Protein AF-A0A2I0W626-F1 (afdb_monomer_lite)

Foldseek 3Di:
DKDKDFDADPVRHTDDIDIDDPVLVVQCVVPVADWDWDQPCDLDVVGDRDTDTDGDDPD

Sequence (59 aa):
MFSWDVQYDEHDRLLNFFWVNGRSRIDYECF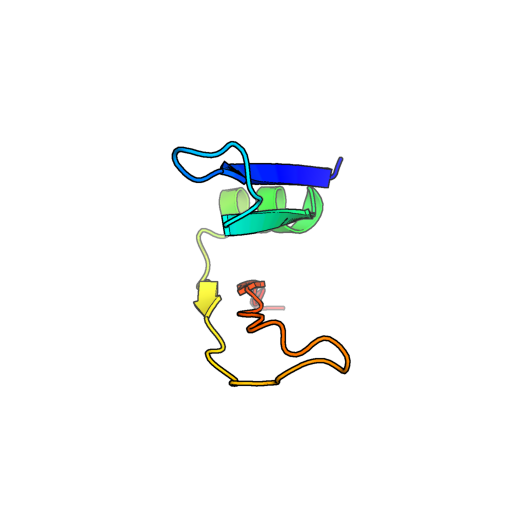EDVLIFYTSYMLNKYNFVCAPFVGVNHH

pLDDT: mean 74.33, std 12.87, range [51.59, 96.31]

Structure (mmCIF, N/CA/C/O backbone):
data_AF-A0A2I0W626-F1
#
_entry.id   AF-A0A2I0W626-F1
#
loop_
_atom_site.group_PDB
_atom_site.id
_atom_site.type_symbol
_atom_site.label_atom_id
_atom_site.label_alt_id
_atom_site.label_comp_id
_atom_site.label_asym_id
_atom_site.label_entity_id
_atom_site.label_seq_id
_atom_site.pdbx_PDB_ins_code
_atom_site.Cartn_x
_atom_site.Cartn_y
_atom_site.Cartn_z
_atom_site.occupancy
_atom_site.B_iso_or_equiv
_atom_site.auth_seq_id
_atom_site.auth_comp_id
_atom_site.auth_asym_id
_atom_site.auth_atom_id
_atom_site.pdbx_PDB_model_num
ATOM 1 N N . MET A 1 1 ? 1.111 15.048 -9.367 1.00 77.94 1 MET A N 1
ATOM 2 C CA . MET A 1 1 ? -0.122 15.370 -8.616 1.00 77.94 1 MET A CA 1
ATOM 3 C C . MET A 1 1 ? -0.382 14.237 -7.637 1.00 77.94 1 MET A C 1
ATOM 5 O O . MET A 1 1 ? -0.186 13.097 -8.029 1.00 77.94 1 MET A O 1
ATOM 9 N N . PHE A 1 2 ? -0.715 14.527 -6.380 1.00 83.00 2 PHE A N 1
ATOM 10 C CA . PHE A 1 2 ? -1.067 13.487 -5.404 1.00 83.00 2 PHE A CA 1
ATOM 11 C C . PHE A 1 2 ? -2.468 12.935 -5.698 1.00 83.00 2 PHE A C 1
ATOM 13 O O . PHE A 1 2 ? -3.312 13.657 -6.230 1.00 83.00 2 PHE A O 1
ATOM 20 N N . SER A 1 3 ? -2.701 11.670 -5.361 1.00 85.62 3 SER A N 1
ATOM 21 C CA . SER A 1 3 ? -4.027 11.044 -5.387 1.00 85.62 3 SER A CA 1
ATOM 22 C C . SER A 1 3 ? -4.309 10.436 -4.019 1.00 85.62 3 SER A C 1
ATOM 24 O O . SER A 1 3 ? -3.383 10.007 -3.332 1.00 85.62 3 SER A O 1
ATOM 26 N N . TRP A 1 4 ? -5.571 10.419 -3.611 1.00 88.31 4 TRP A N 1
ATOM 27 C CA . TRP A 1 4 ? -6.000 9.853 -2.339 1.00 88.31 4 TRP A CA 1
ATOM 28 C C . TRP A 1 4 ? -7.389 9.249 -2.473 1.00 88.31 4 TRP A C 1
ATOM 30 O O . TRP A 1 4 ? -8.142 9.624 -3.372 1.00 88.31 4 TRP A O 1
ATOM 40 N N . ASP A 1 5 ? -7.703 8.336 -1.565 1.00 91.69 5 ASP A N 1
ATOM 41 C CA . ASP A 1 5 ? -9.015 7.724 -1.434 1.00 91.69 5 ASP A CA 1
ATOM 42 C C . ASP A 1 5 ? -9.356 7.515 0.045 1.00 91.69 5 ASP A C 1
ATOM 44 O O . ASP A 1 5 ? -8.468 7.375 0.898 1.00 91.69 5 ASP A O 1
ATOM 48 N N . VAL A 1 6 ? -10.648 7.539 0.353 1.00 92.00 6 VAL A N 1
ATOM 49 C CA . VAL A 1 6 ? -11.173 7.469 1.717 1.00 92.00 6 VAL A CA 1
ATOM 50 C C . VAL A 1 6 ? -12.319 6.483 1.802 1.00 92.00 6 VAL A C 1
ATOM 52 O O . VAL A 1 6 ? -13.234 6.492 0.985 1.00 92.00 6 VAL A O 1
ATOM 55 N N . GLN A 1 7 ? -12.295 5.667 2.849 1.00 91.88 7 GLN A N 1
ATOM 56 C CA . GLN A 1 7 ? -13.397 4.780 3.185 1.00 91.88 7 GLN A 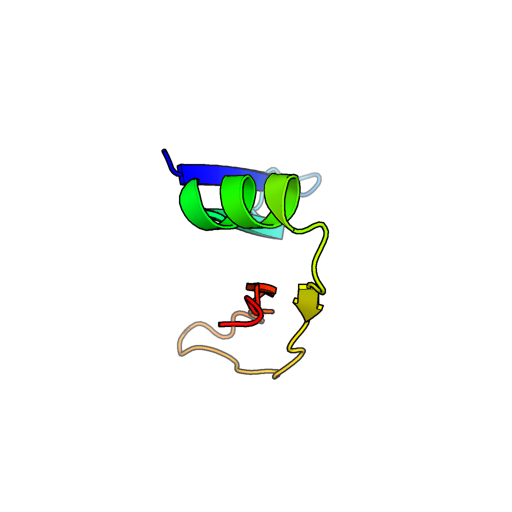CA 1
ATOM 57 C C . GLN A 1 7 ? -14.065 5.266 4.466 1.00 91.88 7 GLN A C 1
ATOM 59 O O . GLN A 1 7 ? -13.386 5.492 5.471 1.00 91.88 7 GLN A O 1
ATOM 64 N N . TYR A 1 8 ? -15.391 5.365 4.430 1.00 92.69 8 TYR A N 1
ATOM 65 C CA . TYR A 1 8 ? -16.232 5.675 5.581 1.00 92.69 8 TYR A CA 1
ATOM 66 C C . TYR A 1 8 ? -17.021 4.440 6.027 1.00 92.69 8 TYR A C 1
ATOM 68 O O . TYR A 1 8 ? -17.223 3.508 5.243 1.00 92.69 8 TYR A O 1
ATOM 76 N N . ASP A 1 9 ? -17.433 4.419 7.291 1.00 91.62 9 ASP A N 1
ATOM 77 C CA . ASP A 1 9 ? -18.383 3.433 7.807 1.00 91.62 9 ASP A CA 1
ATOM 78 C C . ASP A 1 9 ? -19.847 3.870 7.594 1.00 91.62 9 ASP A C 1
ATOM 80 O O . ASP A 1 9 ? -20.126 4.934 7.048 1.00 91.62 9 ASP A O 1
ATOM 84 N N . GLU A 1 10 ? -20.799 3.050 8.048 1.00 96.31 10 GLU A N 1
ATOM 85 C CA . GLU A 1 10 ? -22.245 3.323 7.948 1.00 96.31 10 GLU A CA 1
ATOM 86 C C . GLU A 1 10 ? -22.704 4.584 8.709 1.00 96.31 10 GLU A C 1
ATOM 88 O O . GLU A 1 10 ? -23.842 5.017 8.552 1.00 96.31 10 GLU A O 1
ATOM 93 N N . HIS A 1 11 ? -21.838 5.160 9.548 1.00 96.19 11 HIS A N 1
ATOM 94 C CA . HIS A 1 11 ? -22.101 6.358 10.344 1.00 96.19 11 HIS A CA 1
ATOM 95 C C . HIS A 1 11 ? -21.276 7.563 9.852 1.00 96.19 11 HIS A C 1
ATOM 97 O O . HIS A 1 11 ? -21.070 8.507 10.618 1.00 96.19 11 HIS A O 1
ATOM 103 N N . ASP A 1 12 ? -20.765 7.522 8.615 1.00 92.19 12 ASP A N 1
ATOM 104 C CA . ASP A 1 12 ? -19.910 8.550 8.001 1.00 92.19 12 ASP A CA 1
ATOM 105 C C . ASP A 1 12 ? -18.600 8.833 8.766 1.00 92.19 12 ASP A C 1
ATOM 107 O O . ASP A 1 12 ? -18.003 9.911 8.663 1.00 92.19 12 ASP A O 1
ATOM 111 N N . ARG A 1 13 ? -18.095 7.865 9.540 1.00 88.44 13 ARG A N 1
ATOM 112 C CA . ARG A 1 13 ? -16.807 7.994 10.240 1.00 88.44 13 ARG A CA 1
ATOM 113 C C . ARG A 1 13 ? -15.680 7.458 9.369 1.00 88.44 13 ARG A C 1
ATOM 115 O O . ARG A 1 13 ? -15.818 6.412 8.741 1.00 88.44 13 ARG A O 1
ATOM 122 N N . LEU A 1 14 ? -14.548 8.165 9.351 1.00 85.69 14 LEU A N 1
ATOM 123 C CA . LEU A 1 14 ? -13.365 7.759 8.590 1.00 85.69 14 LEU A CA 1
ATOM 124 C C . LEU A 1 14 ? -12.840 6.409 9.102 1.00 85.69 14 LEU A C 1
ATOM 126 O O . LEU A 1 14 ? 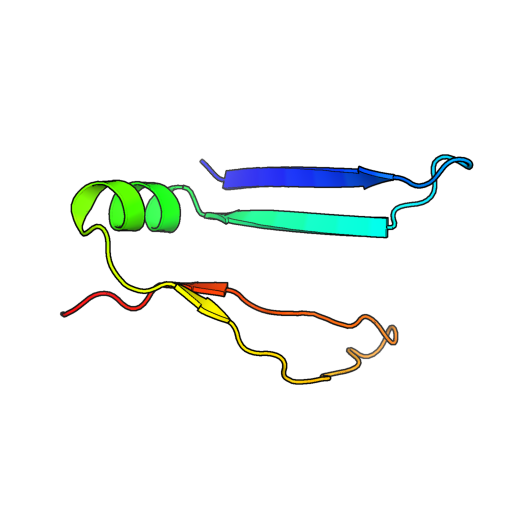-12.431 6.301 10.258 1.00 85.69 14 LEU A O 1
ATOM 130 N N . LEU A 1 15 ? -12.825 5.409 8.223 1.00 86.62 15 LEU A N 1
ATOM 131 C CA . LEU A 1 15 ? -12.339 4.060 8.500 1.00 86.62 15 LEU A CA 1
ATOM 132 C C . LEU A 1 15 ? -10.909 3.882 7.975 1.00 86.62 15 LEU A C 1
ATOM 134 O O . LEU A 1 15 ? -10.013 3.526 8.734 1.00 86.62 15 LEU A O 1
ATOM 138 N N . ASN A 1 16 ? -10.694 4.180 6.690 1.00 84.00 16 ASN A N 1
ATOM 139 C CA . ASN A 1 16 ? -9.394 4.060 6.030 1.00 84.00 16 ASN A CA 1
ATOM 140 C C . ASN A 1 16 ? -9.071 5.317 5.219 1.00 84.00 16 ASN A C 1
ATOM 142 O O . ASN A 1 16 ? -9.955 5.934 4.624 1.00 84.00 16 ASN A O 1
ATOM 146 N N . PHE A 1 17 ? -7.784 5.657 5.160 1.00 85.38 17 PHE A N 1
ATOM 147 C CA . PHE A 1 17 ? -7.250 6.729 4.326 1.00 85.38 17 PHE A CA 1
ATOM 148 C C . PHE A 1 17 ? -6.058 6.200 3.533 1.00 85.38 17 PHE A C 1
ATOM 150 O O . PHE A 1 17 ? -5.069 5.749 4.115 1.00 85.38 17 PHE A O 1
ATOM 157 N N . PHE A 1 18 ? -6.149 6.286 2.211 1.00 84.31 18 PHE A N 1
ATOM 158 C CA . PHE A 1 18 ? -5.085 5.905 1.292 1.00 84.31 18 PHE A CA 1
ATOM 159 C C . PHE A 1 18 ? -4.617 7.129 0.521 1.00 84.31 18 PHE A C 1
ATOM 161 O O . PHE A 1 18 ? -5.415 7.964 0.104 1.00 84.31 18 PHE A O 1
ATOM 168 N N . TRP A 1 19 ? -3.312 7.234 0.300 1.00 84.81 19 TRP A N 1
ATOM 169 C CA . TRP A 1 19 ? -2.742 8.294 -0.517 1.00 84.81 19 TRP A CA 1
ATOM 170 C C . TRP A 1 19 ? -1.503 7.797 -1.248 1.00 84.81 19 TRP A C 1
ATOM 172 O O . TRP A 1 19 ? -0.777 6.931 -0.763 1.00 84.81 19 TRP A O 1
ATOM 182 N N . VAL A 1 20 ? -1.271 8.355 -2.431 1.00 83.19 20 VAL A N 1
ATOM 183 C CA . VAL A 1 20 ? -0.136 8.023 -3.286 1.00 83.19 20 VAL A CA 1
ATOM 184 C C . VAL A 1 20 ? 0.424 9.291 -3.923 1.00 83.19 20 VAL A C 1
ATOM 186 O O . VAL A 1 20 ? -0.306 10.192 -4.353 1.00 83.19 20 VAL A O 1
ATOM 189 N N . ASN A 1 21 ? 1.751 9.377 -3.987 1.00 85.12 21 ASN A N 1
ATOM 190 C CA . ASN A 1 21 ? 2.414 10.415 -4.763 1.00 85.12 21 ASN A CA 1
ATOM 191 C C . ASN A 1 21 ? 2.297 10.084 -6.256 1.00 85.12 21 ASN A C 1
ATOM 193 O O . ASN A 1 21 ? 2.557 8.957 -6.667 1.00 85.12 21 ASN A O 1
ATOM 197 N N . GLY A 1 22 ? 1.969 11.074 -7.088 1.00 84.19 22 GLY A N 1
ATOM 198 C CA . GLY A 1 22 ? 1.873 10.886 -8.537 1.00 84.19 22 GLY A CA 1
ATOM 199 C C . GLY A 1 22 ? 3.143 10.315 -9.164 1.00 84.19 22 GLY A C 1
ATOM 200 O O . GLY A 1 22 ? 3.041 9.557 -10.117 1.00 84.19 22 GLY A O 1
ATOM 201 N N . ARG A 1 23 ? 4.325 10.613 -8.602 1.00 82.38 23 ARG A N 1
ATOM 202 C CA . ARG A 1 23 ? 5.581 10.000 -9.059 1.00 82.38 23 ARG A CA 1
ATOM 203 C C . ARG A 1 23 ? 5.601 8.490 -8.811 1.00 82.38 23 ARG A C 1
ATOM 205 O O . ARG A 1 23 ? 5.859 7.749 -9.739 1.00 82.38 23 ARG A O 1
ATOM 212 N N . SER A 1 24 ? 5.213 8.043 -7.617 1.00 77.75 24 SER A N 1
ATOM 213 C CA . SER A 1 24 ? 5.118 6.615 -7.285 1.00 77.75 24 SER A CA 1
ATOM 214 C C . SER A 1 24 ? 4.122 5.872 -8.173 1.00 77.75 24 SER A C 1
ATOM 216 O O . SER A 1 24 ? 4.338 4.712 -8.494 1.00 77.75 24 SER A O 1
ATOM 218 N N . ARG A 1 25 ? 3.042 6.539 -8.594 1.00 80.19 25 ARG A N 1
ATOM 219 C CA . ARG A 1 25 ? 2.071 5.962 -9.528 1.00 80.19 25 ARG A CA 1
ATOM 220 C C . ARG A 1 25 ? 2.641 5.814 -10.943 1.00 80.19 25 ARG A C 1
ATOM 222 O O . ARG A 1 25 ? 2.460 4.767 -11.546 1.00 80.19 25 ARG A O 1
ATOM 229 N N . ILE A 1 2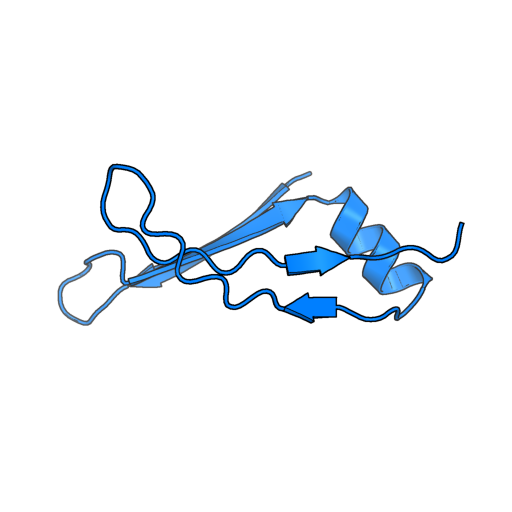6 ? 3.351 6.831 -11.438 1.00 82.88 26 ILE A N 1
ATOM 230 C CA . ILE A 1 26 ? 4.049 6.770 -12.734 1.00 82.88 26 ILE A CA 1
ATOM 231 C C . ILE A 1 26 ? 5.138 5.694 -12.703 1.00 82.88 26 ILE A C 1
ATOM 233 O O . ILE A 1 26 ? 5.249 4.912 -13.638 1.00 82.88 26 ILE A O 1
ATOM 237 N N . ASP A 1 27 ? 5.918 5.636 -11.623 1.00 78.75 27 ASP A N 1
ATOM 238 C CA . ASP A 1 27 ? 6.966 4.633 -11.457 1.00 78.75 27 ASP A CA 1
ATOM 239 C C . ASP A 1 27 ? 6.347 3.219 -11.442 1.00 78.75 27 ASP A C 1
ATOM 241 O O . ASP A 1 27 ? 6.821 2.340 -12.154 1.00 78.75 27 ASP A O 1
ATOM 245 N N . TYR A 1 28 ? 5.233 3.004 -10.731 1.00 77.94 28 TYR A N 1
ATOM 246 C CA . TYR A 1 28 ? 4.520 1.720 -10.753 1.00 77.94 28 TYR A CA 1
ATOM 247 C C . TYR A 1 28 ? 4.011 1.344 -12.156 1.00 77.94 28 TYR A C 1
ATOM 249 O O . TYR A 1 28 ? 4.222 0.217 -12.592 1.00 77.94 28 TYR A O 1
ATOM 257 N N . GLU A 1 29 ? 3.385 2.276 -12.884 1.00 81.06 29 GLU A N 1
ATOM 258 C CA . GLU A 1 29 ? 2.929 2.048 -14.268 1.00 81.06 29 GLU A CA 1
ATOM 259 C C . GLU A 1 29 ? 4.096 1.752 -15.232 1.00 81.06 29 GLU A C 1
ATOM 261 O O . GLU A 1 29 ? 3.920 1.022 -16.203 1.00 81.06 29 GLU A O 1
ATOM 266 N N . CYS A 1 30 ? 5.283 2.3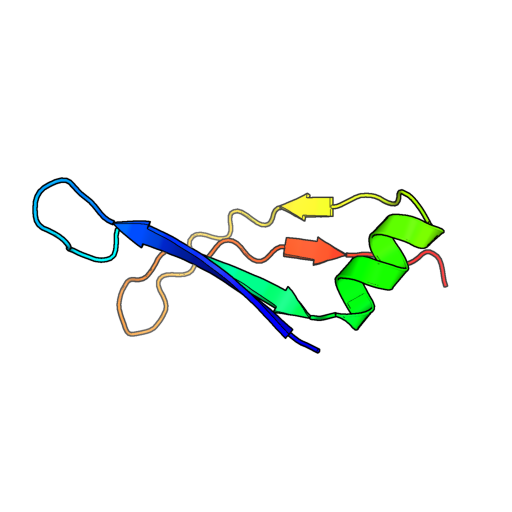14 -14.983 1.00 79.81 30 CYS A N 1
ATOM 267 C CA . CYS A 1 30 ? 6.448 2.165 -15.856 1.00 79.81 30 CYS A CA 1
ATOM 268 C C . CYS A 1 30 ? 7.244 0.880 -15.599 1.00 79.81 30 CYS A C 1
ATOM 270 O O . CYS A 1 30 ? 7.797 0.309 -16.539 1.00 79.81 30 CYS A O 1
ATOM 272 N N . PHE A 1 31 ? 7.371 0.476 -14.335 1.00 76.88 31 PHE A N 1
ATOM 273 C CA . PHE A 1 31 ? 8.254 -0.619 -13.930 1.00 76.88 31 PHE A CA 1
ATOM 274 C C . PHE A 1 31 ? 7.500 -1.897 -13.552 1.00 76.88 31 PHE A C 1
ATOM 276 O O . PHE A 1 31 ? 8.140 -2.938 -13.445 1.00 76.88 31 PHE A O 1
ATOM 283 N N . GLU A 1 32 ? 6.178 -1.827 -13.336 1.00 72.06 32 GLU A N 1
ATOM 284 C CA . GLU A 1 32 ? 5.354 -2.931 -12.811 1.00 72.06 32 GLU A CA 1
ATOM 285 C C . GLU A 1 32 ? 5.970 -3.592 -11.552 1.00 72.06 32 GLU A C 1
ATOM 287 O O . GLU A 1 32 ? 5.754 -4.772 -11.280 1.00 72.06 32 GLU A O 1
ATOM 292 N N . ASP A 1 33 ? 6.777 -2.836 -10.794 1.00 67.38 33 ASP A N 1
ATOM 293 C CA . ASP A 1 33 ? 7.644 -3.372 -9.738 1.00 67.38 33 ASP A CA 1
ATOM 294 C C . ASP A 1 33 ? 6.892 -3.566 -8.402 1.00 67.38 33 ASP A C 1
ATOM 296 O O . ASP A 1 33 ? 5.772 -3.090 -8.181 1.00 67.38 33 ASP A O 1
ATOM 300 N N . VAL A 1 34 ? 7.526 -4.305 -7.494 1.00 61.59 34 VAL A N 1
ATOM 301 C CA . VAL A 1 34 ? 6.963 -4.838 -6.250 1.00 61.59 34 VAL A CA 1
ATOM 302 C C . VAL A 1 34 ? 6.501 -3.733 -5.287 1.00 61.59 34 VAL A C 1
ATOM 304 O O . VAL A 1 34 ? 7.271 -2.868 -4.866 1.00 61.59 34 VAL A O 1
ATOM 307 N N . LEU A 1 35 ? 5.247 -3.826 -4.832 1.00 66.88 35 LEU A N 1
ATOM 308 C CA . LEU A 1 35 ? 4.747 -3.077 -3.677 1.00 66.88 35 LEU A CA 1
ATOM 309 C C . LEU A 1 35 ? 5.078 -3.841 -2.390 1.00 66.88 35 LEU A C 1
ATOM 311 O O . LEU A 1 35 ? 4.541 -4.923 -2.148 1.00 66.88 35 LEU A O 1
ATOM 315 N N . ILE A 1 36 ? 5.936 -3.278 -1.538 1.00 61.97 36 ILE A N 1
ATOM 316 C CA . ILE A 1 36 ? 6.200 -3.844 -0.209 1.00 61.97 36 ILE A CA 1
ATOM 317 C C . ILE A 1 36 ? 5.198 -3.254 0.785 1.00 61.97 36 ILE A C 1
ATOM 319 O O . ILE A 1 36 ? 5.136 -2.037 0.980 1.00 61.97 36 ILE A O 1
ATOM 323 N N . PHE A 1 37 ? 4.430 -4.133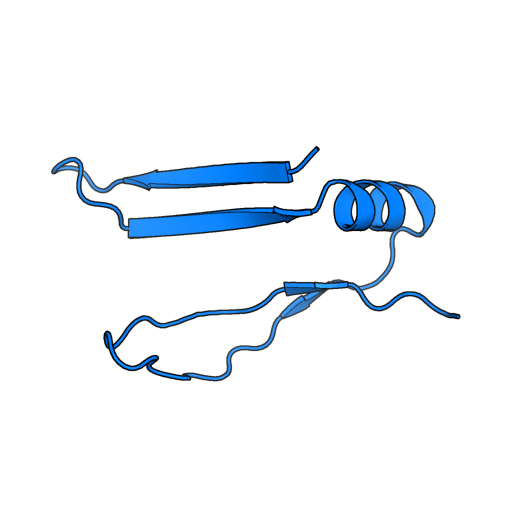 1.432 1.00 61.94 37 PHE A N 1
ATOM 324 C CA . PHE A 1 37 ? 3.510 -3.780 2.507 1.00 61.94 37 PHE A CA 1
ATOM 325 C C . PHE A 1 37 ? 4.194 -3.991 3.857 1.00 61.94 37 PHE A C 1
ATOM 327 O O . PHE A 1 37 ? 4.471 -5.125 4.252 1.00 61.94 37 PHE A O 1
ATOM 334 N N . TYR A 1 38 ? 4.475 -2.905 4.574 1.00 58.97 38 TYR A N 1
ATOM 335 C CA . TYR A 1 38 ? 4.981 -3.001 5.941 1.00 58.97 38 TYR A CA 1
ATOM 336 C C . TYR A 1 38 ? 3.797 -2.985 6.916 1.00 58.97 38 TYR A C 1
ATOM 338 O O . TYR A 1 38 ? 3.199 -1.942 7.159 1.00 58.97 38 TYR A O 1
ATOM 346 N N . THR A 1 39 ? 3.466 -4.128 7.525 1.00 54.09 39 THR A N 1
ATOM 347 C CA . THR A 1 39 ? 2.574 -4.181 8.701 1.00 54.09 39 THR A CA 1
ATOM 348 C C . THR A 1 39 ? 3.372 -3.944 9.978 1.00 54.09 39 THR A C 1
ATOM 350 O O . THR A 1 39 ? 3.348 -4.748 10.911 1.00 54.09 39 THR A O 1
ATOM 353 N N . SER A 1 40 ? 4.152 -2.869 10.038 1.00 55.34 40 SER A N 1
ATOM 354 C CA . SER A 1 40 ? 4.646 -2.418 11.332 1.00 55.34 40 SER A CA 1
ATOM 355 C C . SER A 1 40 ? 3.448 -1.828 12.071 1.00 55.34 40 SER A C 1
ATOM 357 O O . SER A 1 40 ? 2.944 -0.773 11.701 1.00 55.34 40 SER A O 1
ATOM 359 N N . TYR A 1 41 ? 2.976 -2.525 13.112 1.00 51.84 41 TYR A N 1
ATOM 360 C CA . TYR A 1 41 ? 2.020 -2.016 14.104 1.00 51.84 41 TYR A CA 1
ATOM 361 C C . TYR A 1 41 ? 2.656 -0.849 14.878 1.00 51.84 41 TYR A C 1
ATOM 363 O O . TYR A 1 41 ? 2.953 -0.933 16.066 1.00 51.84 41 TYR A O 1
ATOM 371 N N . MET A 1 42 ? 2.933 0.248 14.188 1.00 54.91 42 MET A N 1
ATOM 372 C CA . MET A 1 42 ? 3.346 1.497 14.793 1.00 54.91 42 MET A CA 1
ATOM 373 C C . MET A 1 42 ? 2.067 2.259 15.090 1.00 54.91 42 MET A C 1
ATOM 375 O O . MET A 1 42 ? 1.511 2.917 14.215 1.00 54.91 42 MET A O 1
ATOM 379 N N . LEU A 1 43 ? 1.603 2.152 16.335 1.00 51.59 43 LEU A N 1
ATOM 380 C CA . LEU A 1 43 ? 0.689 3.129 16.908 1.00 51.59 43 LEU A CA 1
ATOM 381 C C . LEU A 1 43 ? 1.429 4.466 16.844 1.00 51.59 43 LEU A C 1
ATOM 383 O O . LEU A 1 43 ? 2.372 4.702 17.602 1.00 51.59 43 LEU A O 1
ATOM 387 N N . ASN A 1 44 ? 1.061 5.339 15.907 1.00 58.50 44 ASN A N 1
ATOM 388 C CA . ASN A 1 44 ? 1.512 6.724 16.006 1.00 58.50 44 ASN A CA 1
ATOM 389 C C . ASN A 1 44 ? 1.009 7.314 17.349 1.00 58.50 44 ASN A C 1
ATOM 391 O O . ASN A 1 44 ? 0.212 6.694 18.053 1.00 58.50 44 ASN A O 1
ATOM 395 N N . LYS A 1 45 ? 1.425 8.530 17.726 1.00 61.72 45 LYS A N 1
ATOM 396 C CA . LYS A 1 45 ? 0.975 9.184 18.980 1.00 61.72 45 LYS A CA 1
ATOM 397 C C . LYS A 1 45 ? -0.564 9.250 19.138 1.00 61.72 45 LYS A C 1
ATOM 399 O O . LYS A 1 45 ? -1.059 9.507 20.230 1.00 61.72 45 LYS A O 1
ATOM 404 N N . TYR A 1 46 ? -1.307 9.015 18.059 1.00 65.00 46 TYR A N 1
ATOM 405 C CA . TYR A 1 46 ? -2.763 9.002 17.979 1.00 65.00 46 TYR A CA 1
ATOM 406 C C . TYR A 1 46 ? -3.364 7.585 17.930 1.00 65.00 46 TYR A C 1
ATOM 408 O O . TYR A 1 46 ? -4.538 7.447 17.605 1.00 65.00 46 TYR A O 1
ATOM 416 N N . ASN A 1 47 ? -2.589 6.538 18.240 1.00 65.31 47 ASN A N 1
ATOM 417 C CA . ASN A 1 47 ? -3.000 5.130 18.167 1.00 65.31 47 ASN A CA 1
ATOM 418 C C . ASN A 1 47 ? -3.521 4.688 16.788 1.00 65.31 47 ASN A C 1
ATOM 420 O O . ASN A 1 47 ? -4.282 3.728 16.685 1.00 65.31 47 ASN A O 1
ATOM 424 N N . PHE A 1 48 ? -3.100 5.357 15.715 1.00 67.94 48 PHE A N 1
ATOM 425 C CA . PHE A 1 48 ? -3.453 4.945 14.360 1.00 67.94 48 PHE A CA 1
ATOM 426 C C . PHE A 1 48 ? -2.527 3.829 13.889 1.00 67.94 48 PHE A C 1
ATOM 428 O O . PHE A 1 48 ? -1.304 3.977 13.943 1.00 67.94 48 PHE A O 1
ATOM 435 N N . VAL A 1 49 ? -3.117 2.742 13.391 1.00 65.44 49 VAL A N 1
ATOM 436 C CA . VAL A 1 49 ? -2.398 1.712 12.638 1.00 65.44 49 VAL A CA 1
ATOM 437 C C . VAL A 1 49 ? -2.148 2.268 11.241 1.00 65.44 49 VAL A C 1
ATOM 439 O O . VAL A 1 49 ? -3.089 2.580 10.516 1.00 65.44 49 VAL A O 1
ATOM 442 N N . CYS A 1 50 ? -0.881 2.429 10.874 1.00 66.19 50 CYS A N 1
ATOM 443 C CA . CYS A 1 50 ? -0.481 2.866 9.543 1.00 66.19 50 CYS A CA 1
ATOM 444 C C . CYS A 1 50 ? 0.292 1.738 8.868 1.00 66.19 50 CYS A C 1
ATOM 446 O O . CYS A 1 50 ? 1.259 1.237 9.438 1.00 66.19 50 CYS A O 1
ATOM 448 N N . ALA A 1 51 ? -0.121 1.362 7.660 1.00 67.94 51 ALA A N 1
ATOM 449 C CA . ALA A 1 51 ? 0.612 0.424 6.827 1.00 67.94 51 ALA A CA 1
ATOM 450 C C . ALA A 1 51 ? 1.203 1.184 5.630 1.00 67.94 51 ALA A C 1
ATOM 452 O O . ALA A 1 51 ? 0.481 1.467 4.669 1.00 67.94 51 ALA A O 1
ATOM 453 N N . PRO A 1 52 ? 2.479 1.606 5.690 1.00 67.31 52 PRO A N 1
ATOM 454 C CA . PRO A 1 52 ? 3.099 2.296 4.573 1.00 67.31 52 PRO A CA 1
ATOM 455 C C . PRO A 1 52 ? 3.277 1.343 3.387 1.00 67.31 52 PRO A C 1
ATOM 457 O O . PRO A 1 52 ? 3.770 0.223 3.534 1.00 67.31 52 PRO A O 1
ATOM 460 N N . PHE A 1 53 ? 2.923 1.837 2.202 1.00 66.94 53 PHE A N 1
ATOM 461 C CA . PHE A 1 53 ? 3.318 1.246 0.929 1.00 66.94 53 PHE A CA 1
ATOM 462 C C . PHE A 1 53 ? 4.582 1.955 0.456 1.00 66.94 53 PHE A C 1
ATOM 464 O O . PHE A 1 53 ? 4.577 3.174 0.265 1.00 66.94 53 PHE A O 1
ATOM 471 N N . VAL A 1 54 ? 5.664 1.203 0.278 1.00 66.06 54 VAL A N 1
ATOM 472 C CA . VAL A 1 54 ? 6.913 1.735 -0.276 1.00 66.06 54 VAL A CA 1
ATOM 473 C C . VAL A 1 54 ? 7.148 1.050 -1.612 1.00 66.06 54 VAL A C 1
ATOM 475 O O . VAL A 1 54 ? 7.337 -0.164 -1.664 1.00 66.06 54 VAL A O 1
ATOM 478 N N . GLY A 1 55 ? 7.100 1.831 -2.691 1.00 63.81 55 GLY A N 1
ATOM 479 C CA . GLY A 1 55 ? 7.576 1.376 -3.991 1.00 63.81 55 GLY A CA 1
ATOM 480 C C . GLY A 1 55 ? 9.098 1.333 -3.964 1.00 63.81 55 GLY A C 1
ATOM 481 O O . GLY A 1 55 ? 9.733 2.340 -3.640 1.00 63.81 55 GLY A O 1
ATOM 482 N N . VAL A 1 56 ? 9.674 0.173 -4.265 1.00 60.41 56 VAL A N 1
ATOM 483 C CA . VAL A 1 56 ? 11.113 0.039 -4.500 1.00 60.41 56 VAL A CA 1
ATOM 484 C C . VAL A 1 56 ? 11.319 0.146 -6.003 1.00 60.41 56 VAL A C 1
ATOM 486 O O . VAL A 1 56 ? 10.628 -0.515 -6.765 1.00 60.41 56 VAL A O 1
ATOM 489 N N . ASN A 1 57 ? 12.224 1.024 -6.423 1.00 60.81 57 ASN A N 1
ATOM 490 C CA . ASN A 1 57 ? 12.672 1.102 -7.808 1.00 60.81 57 ASN A CA 1
ATOM 491 C C . ASN A 1 57 ? 14.074 0.479 -7.877 1.00 60.81 57 ASN A C 1
ATOM 493 O O . ASN A 1 57 ? 14.872 0.658 -6.956 1.00 60.81 57 ASN A O 1
ATOM 497 N N . HIS A 1 58 ? 14.362 -0.256 -8.945 1.00 56.94 58 HIS A N 1
ATOM 498 C CA . HIS A 1 58 ? 15.577 -1.041 -9.170 1.00 56.94 58 HIS A CA 1
ATOM 499 C C . HIS A 1 58 ? 16.843 -0.220 -9.503 1.00 56.94 58 HIS A C 1
ATOM 501 O O . HIS A 1 58 ? 17.683 -0.690 -10.273 1.00 56.94 58 HIS A O 1
ATOM 507 N N . HIS A 1 59 ? 17.013 0.988 -8.952 1.00 57.47 59 HIS A N 1
ATOM 508 C CA . HIS A 1 59 ? 18.115 1.873 -9.350 1.00 57.47 59 HIS A CA 1
ATOM 509 C C . HIS A 1 59 ? 19.068 2.306 -8.237 1.00 57.47 59 HIS A C 1
ATOM 511 O O . HIS A 1 59 ? 18.594 2.672 -7.138 1.00 57.47 59 HIS A O 1
#

Secondary structure (DSSP, 8-state):
--EEEEEE-TTS-EEEEEEE-HHHHHHHHHH---EEE-----B-TT--B---EEE----

Radius of gyration: 13.97 Å; chains: 1; bounding box: 40×20×35 Å

Organism: NCBI:txid906689